Protein AF-A0A0Q8UUK2-F1 (afdb_monomer)

Solvent-accessible surface area (backbone atoms only — not comparable to full-atom values): 6002 Å² total; per-residue (Å²): 121,72,67,65,57,50,56,54,50,52,52,53,50,52,51,59,73,63,57,64,88,77,78,86,72,86,68,94,52,86,60,54,63,58,49,49,54,51,50,51,41,62,74,30,74,62,38,55,53,50,52,47,52,51,53,33,52,49,27,46,44,64,26,68,68,78,69,98,43,75,71,60,38,54,53,28,42,54,51,15,49,50,45,38,53,47,46,54,53,47,49,58,51,58,50,55,62,70,70,64,86,81,124

Secondary structure (DSSP, 8-state):
-HHHHHHHHHHHHHHHHH-----------TTHHHHHHHHHHHHSHHHHHHHHHHHHHHHHHHHHSS-SSHHHHHHHHHHHHHHHHHHHHHHHHHHHHHT-S--

Radius of gyration: 27.53 Å; Cα contacts (8 Å, |Δi|>4): 39; chains: 1; bounding box: 47×38×80 Å

Nearest PDB structures (foldseek):
  4jlr-assembly2_C  TM=5.218E-01  e=4.313E+00  unclassified

Foldseek 3Di:
DVVVVVVVVVVVVVVVVVDDPDPPPPDPDPCPVVVVVVVCCCVDPNVLVVVLVVQLVVLVCQLPVDDPDPVVNVVSVVRSVVSNVVSVVCSVVVVVVVVPPPD

pLDDT: mean 74.03, std 12.68, range [44.41, 92.38]

Sequence (103 aa):
MRLSSVYARLVMLGVALAAGPAHAAGSSMPWEGPLQQVLDSIEGPVAKIVAVIIIIATGLSLAFGDTSGGFRRLIQIVFGLSIAFAASSFFLTFFSFGGGALV

Structure (mmCIF, N/CA/C/O backbone):
data_AF-A0A0Q8UUK2-F1
#
_entry.id   AF-A0A0Q8UUK2-F1
#
loop_
_atom_site.group_PDB
_atom_site.id
_atom_site.type_symbol
_atom_site.label_atom_id
_atom_site.label_alt_id
_atom_site.label_comp_id
_atom_site.label_asym_id
_atom_site.label_entity_id
_atom_site.label_seq_id
_atom_site.pdbx_PDB_ins_code
_atom_site.Cartn_x
_atom_site.Cartn_y
_atom_site.Cartn_z
_atom_site.occupancy
_atom_site.B_iso_or_equiv
_atom_site.auth_seq_id
_atom_site.auth_comp_id
_atom_site.auth_asym_id
_atom_site.auth_atom_id
_atom_site.pdbx_PDB_model_num
ATOM 1 N N . MET A 1 1 ? -30.506 29.782 51.779 1.00 60.34 1 MET A N 1
ATOM 2 C CA . MET A 1 1 ? -30.574 29.577 50.311 1.00 60.34 1 MET A CA 1
ATOM 3 C C . MET A 1 1 ? -29.231 29.228 49.652 1.00 60.34 1 MET A C 1
ATOM 5 O O . MET A 1 1 ? -29.257 28.506 48.672 1.00 60.34 1 MET A O 1
ATOM 9 N N . ARG A 1 2 ? -28.059 29.667 50.154 1.00 59.47 2 ARG A N 1
ATOM 10 C CA . ARG A 1 2 ? -26.756 29.365 49.508 1.00 59.47 2 ARG A CA 1
ATOM 11 C C . ARG A 1 2 ? -26.264 27.917 49.681 1.00 59.47 2 ARG A C 1
ATOM 13 O O . ARG A 1 2 ? -25.656 27.387 48.763 1.00 59.47 2 ARG A O 1
ATOM 20 N N . LEU A 1 3 ? -26.558 27.270 50.815 1.00 61.09 3 LEU A N 1
ATOM 21 C CA . LEU A 1 3 ? -26.111 25.895 51.090 1.00 61.09 3 LEU A CA 1
ATOM 22 C C . LEU A 1 3 ? -26.792 24.847 50.192 1.00 61.09 3 LEU A C 1
ATOM 24 O O . LEU A 1 3 ? -26.110 23.990 49.645 1.00 61.09 3 LEU A O 1
ATOM 28 N N . SER A 1 4 ? -28.103 24.950 49.953 1.00 68.50 4 SER A N 1
ATOM 29 C CA . SER A 1 4 ? -28.845 24.017 49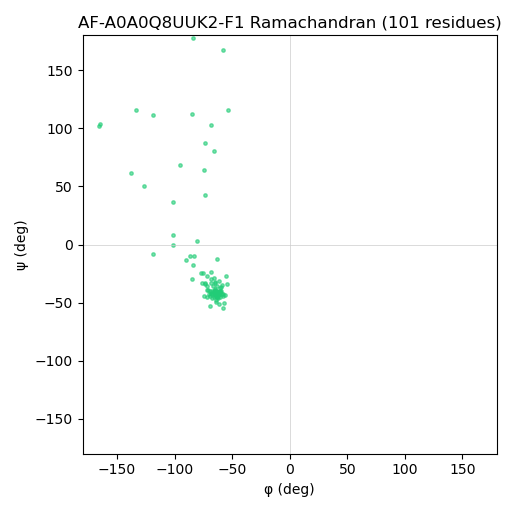.085 1.00 68.50 4 SER A CA 1
ATOM 30 C C . SER A 1 4 ? -28.370 24.053 47.627 1.00 68.50 4 SER A C 1
ATOM 32 O O . SER A 1 4 ? -28.291 23.014 46.977 1.00 68.50 4 SER A O 1
ATOM 34 N N . SER A 1 5 ? -27.984 25.230 47.121 1.00 69.56 5 SER A N 1
ATOM 35 C CA . SER A 1 5 ? -27.433 25.375 45.768 1.00 69.56 5 SER A CA 1
ATOM 36 C C . SER A 1 5 ? -26.051 24.735 45.612 1.00 69.56 5 SER A C 1
ATOM 38 O O . SER A 1 5 ? -25.713 24.299 44.516 1.00 69.56 5 SER A O 1
ATOM 40 N N . VAL A 1 6 ? -25.248 24.669 46.680 1.00 78.06 6 VAL A N 1
ATOM 41 C CA . VAL A 1 6 ? -23.913 24.046 46.640 1.00 78.06 6 VAL A CA 1
ATOM 42 C C . VAL A 1 6 ? -24.032 22.525 46.589 1.00 78.06 6 VAL A C 1
ATOM 44 O O . VAL A 1 6 ? -23.402 21.906 45.737 1.00 78.06 6 VAL A O 1
ATOM 47 N N . TYR A 1 7 ? -24.902 21.927 47.407 1.00 77.69 7 TYR A N 1
ATOM 48 C CA . TYR A 1 7 ? -25.149 20.482 47.360 1.00 77.69 7 TYR A CA 1
ATOM 49 C C . TYR A 1 7 ? -25.698 20.031 46.000 1.00 77.69 7 TYR A C 1
ATOM 51 O O . TYR A 1 7 ? -25.198 19.063 45.434 1.00 77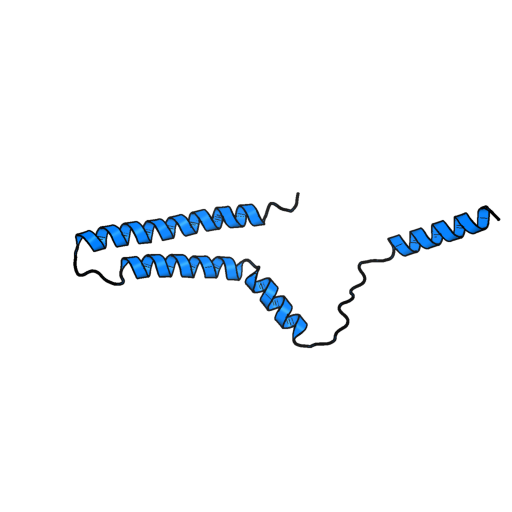.69 7 TYR A O 1
ATOM 59 N N . ALA A 1 8 ? -26.646 20.774 45.418 1.00 77.25 8 ALA A N 1
ATOM 60 C CA . ALA A 1 8 ? -27.173 20.466 44.086 1.00 77.25 8 ALA A CA 1
ATOM 61 C C . ALA A 1 8 ? -26.089 20.511 42.989 1.00 77.25 8 ALA A C 1
ATOM 63 O O . ALA A 1 8 ? -26.078 19.673 42.089 1.00 77.25 8 ALA A O 1
ATOM 64 N N . ARG A 1 9 ? -25.143 21.456 43.081 1.00 79.81 9 ARG A N 1
ATOM 65 C CA . ARG A 1 9 ? -24.015 21.570 42.140 1.00 79.81 9 ARG A CA 1
ATOM 66 C C . ARG A 1 9 ? -23.021 20.420 42.278 1.00 79.81 9 ARG A C 1
ATOM 68 O O . ARG A 1 9 ? -22.547 19.922 41.264 1.00 79.81 9 ARG A O 1
ATOM 75 N N . LEU A 1 10 ? -22.735 19.988 43.506 1.00 83.12 10 LEU A N 1
ATOM 76 C CA . LEU A 1 10 ? -21.847 18.850 43.760 1.00 83.12 10 LEU A CA 1
ATOM 77 C C . LEU A 1 10 ? -22.448 17.537 43.244 1.00 83.12 10 LEU A C 1
ATOM 79 O O . LEU A 1 10 ? -21.738 16.745 42.633 1.00 83.12 10 LEU A O 1
ATOM 83 N N . VAL A 1 11 ? -23.759 17.341 43.414 1.00 81.75 11 VAL A N 1
ATOM 84 C CA . VAL A 1 11 ? -24.466 16.166 42.879 1.00 81.75 11 VAL A CA 1
ATOM 85 C C . VAL A 1 11 ? -24.465 16.168 41.347 1.00 81.75 11 VAL A C 1
ATOM 87 O O . VAL A 1 11 ? -24.133 15.153 40.745 1.00 81.75 11 VAL A O 1
ATOM 90 N N . MET A 1 12 ? -24.750 17.307 40.706 1.00 78.81 12 MET A N 1
ATOM 91 C CA . MET A 1 12 ? -24.689 17.435 39.240 1.00 78.81 12 MET A CA 1
ATOM 92 C C . MET A 1 12 ? -23.284 17.165 38.685 1.00 78.81 12 MET A C 1
ATOM 94 O O . MET A 1 12 ? -23.149 16.487 37.670 1.00 78.81 12 MET A O 1
ATOM 98 N N . LEU A 1 13 ? -22.237 17.651 39.362 1.00 79.06 13 LEU A N 1
ATOM 99 C CA . LEU A 1 13 ? -20.852 17.392 38.966 1.00 79.06 13 LEU A CA 1
ATOM 100 C C . LEU A 1 13 ? -20.491 15.907 39.115 1.00 79.06 13 LEU A C 1
ATOM 102 O O . LEU A 1 13 ? -19.859 15.342 38.228 1.00 79.06 13 LEU A O 1
ATOM 106 N N . GLY A 1 14 ? -20.938 15.259 40.195 1.00 77.00 14 GLY A N 1
ATOM 107 C CA . GLY A 1 14 ? -20.756 13.821 40.398 1.00 77.00 14 GLY A CA 1
ATOM 108 C C . GLY A 1 14 ? -21.449 12.977 39.326 1.00 77.00 14 GLY A C 1
ATOM 109 O O . GLY A 1 14 ? -20.855 12.032 38.817 1.00 77.00 14 GLY A O 1
ATOM 110 N N . VAL A 1 15 ? -22.666 13.352 38.920 1.00 74.12 15 VAL A N 1
ATOM 111 C CA . VAL A 1 15 ? -23.402 12.682 37.833 1.00 74.12 15 VAL A CA 1
ATOM 112 C C . VAL A 1 15 ? -22.721 12.895 36.479 1.00 74.12 15 VAL A C 1
ATOM 114 O O . VAL A 1 15 ? -22.625 11.953 35.700 1.00 74.12 15 VAL A O 1
ATOM 117 N N . ALA A 1 16 ? -22.198 14.092 36.207 1.00 69.56 16 ALA A N 1
ATOM 118 C CA . ALA A 1 16 ? -21.477 14.380 34.966 1.00 69.56 16 ALA A CA 1
ATOM 119 C C . ALA A 1 16 ? -20.148 13.613 34.860 1.00 69.56 16 ALA A C 1
ATOM 121 O O . ALA A 1 16 ? -19.785 13.170 33.777 1.00 69.56 16 ALA A O 1
ATOM 122 N N . LEU A 1 17 ? -19.443 13.422 35.979 1.00 70.25 17 LEU A N 1
ATOM 123 C CA . LEU A 1 17 ? -18.210 12.629 36.028 1.00 70.25 17 LEU A CA 1
ATOM 124 C C . LEU A 1 17 ? -18.476 11.113 36.003 1.00 70.25 17 LEU A C 1
ATOM 126 O O . LEU A 1 17 ? -17.612 10.351 35.581 1.00 70.25 17 LEU A O 1
ATOM 130 N N . ALA A 1 18 ? -19.665 10.678 36.434 1.00 65.56 18 ALA A N 1
ATOM 131 C CA . ALA A 1 18 ? -20.120 9.288 36.353 1.00 65.56 18 ALA A CA 1
ATOM 132 C C . ALA A 1 18 ? -20.791 8.940 35.009 1.00 65.56 18 ALA A C 1
ATOM 134 O O . ALA A 1 18 ? -21.043 7.766 34.734 1.00 65.56 18 ALA A O 1
ATOM 135 N N . ALA A 1 19 ? -21.075 9.936 34.166 1.00 60.19 19 ALA A N 1
ATOM 136 C CA . ALA A 1 19 ? -21.545 9.729 32.807 1.00 60.19 19 ALA A CA 1
ATOM 137 C C . ALA A 1 19 ? -20.376 9.239 31.937 1.00 60.19 19 ALA A C 1
ATOM 139 O O . ALA A 1 19 ? -19.658 10.020 31.317 1.00 60.19 19 ALA A O 1
ATOM 140 N N . GLY A 1 20 ? -20.173 7.920 31.908 1.00 61.84 20 GLY A N 1
ATOM 141 C CA . GLY A 1 20 ? -19.375 7.270 30.870 1.00 61.84 20 GLY A CA 1
ATOM 142 C C . GLY A 1 20 ? -19.941 7.562 29.471 1.00 61.84 20 GLY A C 1
ATOM 143 O O . GLY A 1 20 ? -21.065 8.062 29.357 1.00 61.84 20 GLY A O 1
ATOM 144 N N . PRO A 1 21 ? -19.190 7.265 28.395 1.00 60.78 21 PRO A N 1
ATOM 145 C CA . PRO A 1 21 ? -19.640 7.531 27.034 1.00 60.78 21 PRO A CA 1
ATOM 146 C C . PRO A 1 21 ? -21.014 6.892 26.813 1.00 60.78 21 PRO A C 1
ATOM 148 O O . PRO A 1 21 ? -21.179 5.675 26.886 1.00 60.78 21 PRO A O 1
ATOM 151 N N . ALA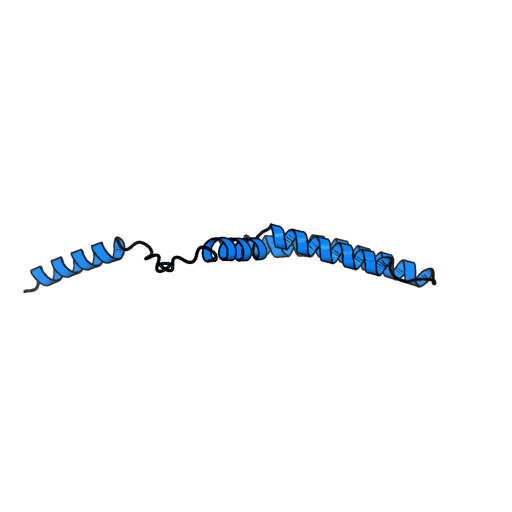 A 1 22 ? -22.024 7.728 26.581 1.00 48.72 22 ALA A N 1
ATOM 152 C CA . ALA A 1 22 ? -23.343 7.265 26.201 1.00 48.72 22 ALA A CA 1
ATOM 153 C C . ALA A 1 22 ? -23.223 6.667 24.797 1.00 48.72 22 ALA A C 1
ATOM 155 O O . ALA A 1 22 ? -23.125 7.393 23.809 1.00 48.72 22 ALA A O 1
ATOM 156 N N . HIS A 1 23 ? -23.199 5.337 24.715 1.00 52.19 23 HIS A N 1
ATOM 157 C CA . HIS A 1 23 ? -23.304 4.605 23.460 1.00 52.19 23 HIS A CA 1
ATOM 158 C C . HIS A 1 23 ? -24.701 4.834 22.871 1.00 52.19 23 HIS A C 1
ATOM 160 O O . HIS A 1 23 ? -25.600 4.007 23.000 1.00 52.19 23 HIS A O 1
ATOM 166 N N . ALA A 1 24 ? -24.896 5.972 22.209 1.00 48.28 24 ALA A N 1
ATOM 167 C CA . ALA A 1 24 ? -26.000 6.184 21.286 1.00 48.28 24 ALA A CA 1
ATOM 168 C C . ALA A 1 24 ? -25.709 5.419 19.982 1.00 48.28 24 ALA A C 1
ATOM 170 O O . ALA A 1 24 ? -25.523 6.002 18.923 1.00 48.28 24 ALA A O 1
ATOM 171 N N . ALA A 1 25 ? -25.637 4.093 20.086 1.00 52.50 25 ALA A N 1
ATOM 172 C CA . ALA A 1 25 ? -25.630 3.155 18.967 1.00 52.50 25 ALA A CA 1
ATOM 173 C C . ALA A 1 25 ? -26.738 2.121 19.215 1.00 52.50 25 ALA A C 1
ATOM 175 O O . ALA A 1 25 ? -26.530 0.914 19.244 1.00 52.50 25 ALA A O 1
ATOM 176 N N . GLY A 1 26 ? -27.933 2.631 19.510 1.00 50.16 26 GLY A N 1
ATOM 177 C CA . GLY A 1 26 ? -29.154 1.851 19.650 1.00 50.16 26 GLY A CA 1
ATOM 178 C C . GLY A 1 26 ? -29.930 1.847 18.340 1.00 50.16 26 GLY A C 1
ATOM 179 O O . GLY A 1 26 ? -30.996 2.445 18.265 1.00 50.16 26 GLY A O 1
ATOM 180 N N . SER A 1 27 ? -29.399 1.195 17.309 1.00 51.91 27 SER A N 1
ATOM 181 C CA . SER A 1 27 ? -30.204 0.686 16.199 1.00 51.91 27 SER A CA 1
ATOM 182 C C . SER A 1 27 ? -29.747 -0.738 15.931 1.00 51.91 27 SER A C 1
ATOM 184 O O . SER A 1 27 ? -28.594 -1.019 15.638 1.00 51.91 27 SER A O 1
ATOM 186 N N . SER A 1 28 ? -30.666 -1.659 16.149 1.00 58.56 28 SER A N 1
ATOM 187 C CA . SER A 1 28 ? -30.520 -3.108 16.162 1.00 58.56 28 SER A CA 1
ATOM 188 C C . SER A 1 28 ? -30.341 -3.710 14.766 1.00 58.56 28 SER A C 1
ATOM 190 O O . SER A 1 28 ? -30.993 -4.706 14.447 1.00 58.56 28 SER A O 1
ATOM 192 N N . MET A 1 29 ? -29.537 -3.102 13.896 1.00 62.72 29 MET A N 1
ATOM 193 C CA . MET A 1 29 ? -29.352 -3.616 12.546 1.00 62.72 29 MET A CA 1
ATOM 194 C C . MET A 1 29 ? -28.262 -4.700 12.541 1.00 62.72 29 MET A C 1
ATOM 196 O O . MET A 1 29 ? -27.089 -4.403 12.766 1.00 62.72 29 MET A O 1
ATOM 200 N N . PRO A 1 30 ? -28.606 -5.977 12.277 1.00 64.62 30 PRO A N 1
ATOM 201 C CA . PRO A 1 30 ? -27.655 -7.092 12.353 1.00 64.62 30 PRO A CA 1
ATOM 202 C C . PRO A 1 30 ? -26.498 -7.000 11.344 1.00 64.62 30 PRO A C 1
ATOM 204 O O . PRO A 1 30 ? -25.521 -7.732 11.465 1.00 64.62 30 PRO A O 1
ATOM 207 N N . TRP A 1 31 ? -26.592 -6.102 10.361 1.00 71.00 31 TRP A N 1
ATOM 208 C CA . TRP A 1 31 ? -25.550 -5.803 9.376 1.00 71.00 31 TRP A CA 1
ATOM 209 C C . TRP A 1 31 ? -24.581 -4.694 9.798 1.00 71.00 31 TRP A C 1
ATOM 211 O O . TRP A 1 31 ? -23.522 -4.568 9.194 1.00 71.00 31 TRP A O 1
ATOM 221 N N . GLU A 1 32 ? -24.894 -3.920 10.834 1.00 69.56 32 GLU A N 1
ATOM 222 C CA . GLU A 1 32 ? -24.092 -2.768 11.259 1.00 69.56 32 GLU A CA 1
ATOM 223 C C . GLU A 1 32 ? -22.771 -3.211 11.911 1.00 69.56 32 GLU A C 1
ATOM 225 O O . GLU A 1 32 ? -21.713 -2.677 11.596 1.00 69.56 32 GLU A O 1
ATOM 230 N N . GLY A 1 33 ? -22.797 -4.289 12.705 1.00 75.75 33 GLY A N 1
ATOM 231 C CA . GLY A 1 33 ? -21.582 -4.928 13.231 1.00 75.75 33 GLY A CA 1
ATOM 232 C C . GLY A 1 33 ? -20.650 -5.468 12.132 1.00 75.75 33 GLY A C 1
ATOM 233 O O . GLY A 1 33 ? -19.464 -5.135 12.128 1.00 75.75 33 GLY A O 1
ATOM 234 N N . PRO A 1 34 ? -21.158 -6.265 11.173 1.00 73.50 34 PRO A N 1
ATOM 235 C CA . PRO A 1 34 ? -20.390 -6.705 10.010 1.00 73.50 34 PRO A CA 1
ATOM 236 C C . PRO A 1 34 ? -19.844 -5.556 9.153 1.00 73.50 34 PRO A C 1
ATOM 238 O O . PRO A 1 34 ? -18.690 -5.605 8.737 1.00 73.50 34 PRO A O 1
ATOM 241 N N . LEU A 1 35 ? -20.635 -4.508 8.904 1.00 73.62 35 LEU A N 1
ATOM 242 C CA . LEU A 1 35 ? -20.187 -3.340 8.138 1.00 73.62 35 LEU A CA 1
ATOM 243 C C . LEU A 1 35 ? -19.072 -2.574 8.858 1.00 73.62 35 LEU A C 1
ATOM 245 O O . LEU A 1 35 ? -18.115 -2.160 8.205 1.00 73.62 35 LEU A O 1
ATOM 249 N N . GLN A 1 36 ? -19.141 -2.452 10.186 1.00 70.50 36 GLN A N 1
ATOM 250 C CA . GLN A 1 36 ? -18.081 -1.825 10.973 1.00 70.50 36 GLN A CA 1
ATOM 251 C C . GLN A 1 36 ? -16.773 -2.626 10.904 1.00 70.50 36 GLN A C 1
ATOM 253 O O . GLN A 1 36 ? -15.710 -2.049 10.712 1.00 70.50 36 GLN A O 1
ATOM 258 N N . GLN A 1 37 ? -16.843 -3.960 10.951 1.00 70.50 37 GLN A N 1
ATOM 259 C CA . GLN A 1 37 ? -15.663 -4.820 10.781 1.00 70.50 37 GLN A CA 1
ATOM 260 C C . GLN A 1 37 ? -15.054 -4.724 9.377 1.00 70.50 37 GLN A C 1
ATOM 262 O O . GLN A 1 37 ? -13.838 -4.848 9.216 1.00 70.50 37 GLN A O 1
ATOM 267 N N . VAL A 1 38 ? -15.882 -4.510 8.350 1.00 73.81 38 VAL A N 1
ATOM 268 C CA . VAL A 1 38 ? -15.404 -4.271 6.983 1.00 73.81 38 VAL A CA 1
ATOM 269 C C . VAL A 1 38 ? -14.709 -2.914 6.888 1.00 73.81 38 VAL A C 1
ATOM 271 O O . VAL A 1 38 ? -13.621 -2.854 6.318 1.00 73.81 38 VAL A O 1
ATOM 274 N N . LEU A 1 39 ? -15.276 -1.857 7.483 1.00 70.19 39 LEU A N 1
ATOM 275 C CA . LEU A 1 39 ? -14.615 -0.551 7.588 1.00 70.19 39 LEU A CA 1
ATOM 276 C C . LEU A 1 39 ? -13.262 -0.672 8.308 1.00 70.19 39 LEU A C 1
ATOM 278 O O . LEU A 1 39 ? -12.242 -0.296 7.733 1.00 70.19 39 LEU A O 1
ATOM 282 N N . ASP A 1 40 ? -13.218 -1.324 9.472 1.00 71.38 40 ASP A N 1
ATOM 283 C CA . ASP A 1 40 ? -11.981 -1.553 10.236 1.00 71.38 40 ASP A CA 1
ATOM 284 C C . ASP A 1 40 ? -10.954 -2.400 9.465 1.00 71.38 40 ASP A C 1
ATOM 286 O O . ASP A 1 40 ? -9.746 -2.221 9.612 1.00 71.38 40 ASP A O 1
ATOM 290 N N . SER A 1 41 ? -11.402 -3.328 8.615 1.00 71.88 41 SER A N 1
ATOM 291 C CA . SER A 1 41 ? -10.512 -4.162 7.792 1.00 71.88 41 SER A CA 1
ATOM 292 C C . SER A 1 41 ? -9.942 -3.406 6.593 1.00 71.88 41 SER A C 1
ATOM 294 O O . SER A 1 41 ? -8.800 -3.660 6.193 1.00 71.88 41 SER A O 1
ATOM 296 N N . ILE A 1 42 ? -10.721 -2.477 6.032 1.00 67.19 42 ILE A N 1
ATOM 297 C CA . ILE A 1 42 ? -10.295 -1.577 4.955 1.00 67.19 42 ILE A CA 1
ATOM 298 C C . ILE A 1 42 ? -9.348 -0.495 5.496 1.00 67.19 42 ILE A C 1
ATOM 300 O O . ILE A 1 42 ? -8.391 -0.122 4.819 1.00 67.19 42 ILE A O 1
ATOM 304 N N . GLU A 1 43 ? -9.550 -0.037 6.730 1.00 67.31 43 GLU A N 1
ATOM 305 C CA . GLU A 1 43 ? -8.655 0.910 7.412 1.00 67.31 43 GLU A CA 1
ATOM 306 C C . GLU A 1 43 ? -7.454 0.218 8.098 1.00 67.31 43 GLU A C 1
ATOM 308 O O . GLU A 1 43 ? -6.422 0.837 8.393 1.00 67.31 43 GLU A O 1
ATOM 313 N N . GLY A 1 44 ? -7.555 -1.093 8.317 1.00 73.38 44 GLY A N 1
ATOM 314 C CA . GLY A 1 44 ? -6.610 -1.903 9.075 1.00 73.38 44 GLY A CA 1
ATOM 315 C C . GLY A 1 44 ? -5.381 -2.410 8.299 1.00 73.38 44 GLY A C 1
ATOM 316 O O . GLY A 1 44 ? -5.231 -2.193 7.094 1.00 73.38 44 GLY A O 1
ATOM 317 N N . PRO A 1 45 ? -4.461 -3.126 8.985 1.00 77.25 45 PRO A N 1
ATOM 318 C CA . PRO A 1 45 ? -3.203 -3.653 8.426 1.00 77.25 45 PRO A CA 1
ATOM 319 C C . PRO A 1 45 ? -3.370 -4.545 7.190 1.00 77.25 45 PRO A C 1
ATOM 321 O O . PRO A 1 45 ? -2.470 -4.627 6.356 1.00 77.25 45 PRO A O 1
ATOM 324 N N . VAL A 1 46 ? -4.519 -5.210 7.059 1.00 81.62 46 VAL A N 1
ATOM 325 C CA . VAL A 1 46 ? -4.786 -6.161 5.974 1.00 81.62 46 VAL A CA 1
ATOM 326 C C . VAL A 1 46 ? -4.914 -5.440 4.633 1.00 81.62 46 VAL A C 1
ATOM 328 O O . VAL A 1 46 ? -4.177 -5.766 3.703 1.00 81.62 46 VAL A O 1
ATOM 331 N N . ALA A 1 47 ? -5.769 -4.417 4.532 1.00 83.81 47 ALA A N 1
ATOM 332 C CA . ALA A 1 47 ? -5.919 -3.637 3.301 1.00 83.81 47 ALA A CA 1
ATOM 333 C C . ALA A 1 47 ? -4.605 -2.974 2.864 1.00 83.81 47 ALA A C 1
ATOM 335 O O . ALA A 1 47 ? -4.291 -2.907 1.676 1.00 83.81 47 ALA A O 1
ATOM 336 N N . LYS A 1 48 ? -3.794 -2.563 3.839 1.00 78.12 48 LYS A N 1
ATOM 337 C CA . LYS A 1 48 ? -2.472 -1.959 3.644 1.00 78.12 48 LYS A CA 1
ATOM 338 C C . LYS A 1 48 ? -1.488 -2.923 2.970 1.00 78.12 48 LYS A C 1
ATOM 340 O O . LYS A 1 48 ? -0.811 -2.543 2.016 1.00 78.12 48 LYS A O 1
ATOM 345 N N . ILE A 1 49 ? -1.442 -4.179 3.420 1.00 83.12 49 ILE A N 1
ATOM 346 C CA . ILE A 1 49 ? -0.618 -5.233 2.803 1.00 83.12 49 ILE A CA 1
ATOM 347 C C . ILE A 1 49 ? -1.144 -5.579 1.402 1.00 83.12 49 ILE A C 1
ATOM 349 O O . ILE A 1 49 ? -0.358 -5.690 0.460 1.00 83.12 49 ILE A O 1
ATOM 353 N N . VAL A 1 50 ? -2.467 -5.690 1.236 1.00 86.62 50 VAL A N 1
ATOM 354 C CA . VAL A 1 50 ? -3.095 -5.984 -0.065 1.00 86.62 50 VAL A CA 1
ATOM 355 C C . VAL A 1 50 ? -2.786 -4.892 -1.095 1.00 86.62 50 VAL A C 1
ATOM 357 O O . VAL A 1 50 ? -2.427 -5.209 -2.229 1.00 86.62 50 VAL A O 1
ATOM 360 N N . ALA A 1 51 ? -2.840 -3.616 -0.702 1.00 85.31 51 ALA A N 1
ATOM 361 C CA . ALA A 1 51 ? -2.503 -2.495 -1.576 1.00 85.31 51 ALA A CA 1
ATOM 362 C C . ALA A 1 51 ? -1.059 -2.583 -2.105 1.00 85.31 51 ALA A C 1
ATOM 364 O O . ALA A 1 51 ? -0.825 -2.389 -3.298 1.00 85.31 51 ALA A O 1
ATOM 365 N N . VAL A 1 52 ? -0.092 -2.943 -1.255 1.00 87.31 52 VAL A N 1
ATOM 366 C CA . VAL A 1 52 ? 1.308 -3.124 -1.679 1.00 87.31 52 VAL A CA 1
ATOM 367 C C . VAL A 1 52 ? 1.465 -4.276 -2.653 1.00 87.31 52 VAL A C 1
ATOM 369 O O . VAL A 1 52 ? 2.149 -4.125 -3.666 1.00 87.31 52 VAL A O 1
ATOM 372 N N . ILE A 1 53 ? 0.812 -5.405 -2.383 1.00 88.75 53 ILE A N 1
ATOM 373 C CA . ILE A 1 53 ? 0.855 -6.567 -3.274 1.00 88.75 53 ILE A CA 1
ATOM 374 C C . ILE A 1 53 ? 0.347 -6.180 -4.669 1.00 88.75 53 ILE A C 1
ATOM 376 O O . ILE A 1 53 ? 0.999 -6.510 -5.659 1.00 88.75 53 ILE A O 1
ATOM 380 N N . ILE A 1 54 ? -0.754 -5.424 -4.761 1.00 91.12 54 ILE A N 1
ATOM 381 C CA . ILE A 1 54 ? -1.314 -4.961 -6.041 1.00 91.12 54 ILE A CA 1
ATOM 382 C C . ILE A 1 54 ? -0.349 -4.012 -6.766 1.00 91.12 54 ILE A C 1
ATOM 384 O O . ILE A 1 54 ? -0.140 -4.167 -7.971 1.00 91.12 54 ILE A O 1
ATOM 388 N N . ILE A 1 55 ? 0.269 -3.057 -6.062 1.00 90.94 55 ILE A N 1
ATOM 389 C CA . ILE A 1 55 ? 1.220 -2.104 -6.663 1.00 90.94 55 ILE A CA 1
ATOM 390 C C . ILE A 1 55 ? 2.455 -2.834 -7.212 1.00 90.94 55 ILE A C 1
ATOM 392 O O . ILE A 1 55 ? 2.863 -2.579 -8.347 1.00 90.94 55 ILE A O 1
ATOM 396 N N . ILE A 1 56 ? 3.018 -3.781 -6.452 1.00 91.56 56 ILE A N 1
ATOM 397 C CA . ILE A 1 56 ? 4.162 -4.596 -6.889 1.00 91.56 56 ILE A CA 1
ATOM 398 C C . ILE A 1 56 ? 3.770 -5.467 -8.087 1.00 91.56 56 ILE A C 1
ATOM 400 O O . ILE A 1 56 ? 4.467 -5.468 -9.102 1.00 91.56 56 ILE A O 1
ATOM 404 N N . ALA A 1 57 ? 2.643 -6.180 -7.996 1.00 91.00 57 ALA A N 1
ATOM 405 C CA . ALA A 1 57 ? 2.162 -7.051 -9.064 1.00 91.00 57 ALA A CA 1
ATOM 406 C C . ALA A 1 57 ? 1.901 -6.268 -10.357 1.00 91.00 57 ALA A C 1
ATOM 408 O O . ALA A 1 57 ? 2.277 -6.724 -11.435 1.00 91.00 57 ALA A O 1
ATOM 409 N N . THR A 1 58 ? 1.333 -5.065 -10.256 1.00 90.44 58 THR A N 1
ATOM 410 C CA . THR A 1 58 ? 1.104 -4.179 -11.405 1.00 90.44 58 THR A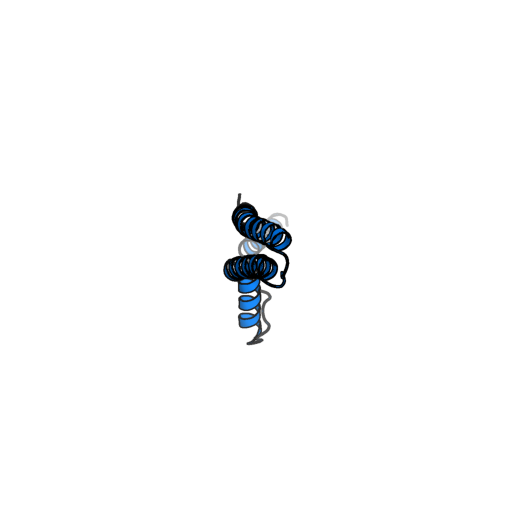 CA 1
ATOM 411 C C . THR A 1 58 ? 2.424 -3.676 -11.990 1.00 90.44 58 THR A C 1
ATOM 413 O O . THR A 1 58 ? 2.620 -3.765 -13.199 1.00 90.44 58 THR A O 1
ATOM 416 N N . GLY A 1 59 ? 3.365 -3.214 -11.159 1.00 89.00 59 GLY A N 1
ATOM 417 C CA . GLY A 1 59 ? 4.681 -2.749 -11.613 1.00 89.00 59 GLY A CA 1
ATOM 418 C C . GLY A 1 59 ? 5.491 -3.838 -12.327 1.00 89.00 59 GLY A C 1
ATOM 419 O O . GLY A 1 59 ? 6.086 -3.579 -13.372 1.00 89.00 59 GLY A O 1
ATOM 420 N N . LEU A 1 60 ? 5.455 -5.074 -11.819 1.00 89.19 60 LEU A N 1
ATOM 421 C CA . LEU A 1 60 ? 6.081 -6.228 -12.470 1.00 89.19 60 LEU A CA 1
ATOM 422 C C . LEU A 1 60 ? 5.329 -6.653 -13.735 1.00 89.19 60 LEU A C 1
ATOM 424 O O . LEU A 1 60 ? 5.957 -6.964 -14.741 1.00 89.19 60 LEU A O 1
ATOM 428 N N . SER A 1 61 ? 3.996 -6.620 -13.732 1.00 87.62 61 SER A N 1
ATOM 429 C CA . SER A 1 61 ? 3.205 -6.948 -14.926 1.00 87.62 61 SER A CA 1
ATOM 430 C C . SER A 1 61 ? 3.480 -5.964 -16.066 1.00 87.62 61 SER A C 1
ATOM 432 O O . SER A 1 61 ? 3.679 -6.386 -17.200 1.00 87.62 61 SER A O 1
ATOM 434 N N . LEU A 1 62 ? 3.597 -4.664 -15.773 1.00 86.56 62 LEU A N 1
ATOM 435 C CA . LEU A 1 62 ? 4.012 -3.647 -16.749 1.00 86.56 62 LEU A CA 1
ATOM 436 C C . LEU A 1 62 ? 5.458 -3.839 -17.226 1.00 86.56 62 LEU A C 1
ATOM 438 O O . LEU A 1 62 ? 5.780 -3.486 -18.360 1.00 86.56 62 LEU A O 1
ATOM 442 N N . ALA A 1 63 ? 6.320 -4.421 -16.387 1.00 83.00 63 ALA A N 1
ATOM 443 C CA . ALA A 1 63 ? 7.687 -4.752 -16.768 1.00 83.00 63 ALA A CA 1
ATOM 444 C C . ALA A 1 63 ? 7.776 -5.888 -17.808 1.00 83.00 63 ALA A C 1
ATOM 446 O O . ALA A 1 63 ? 8.770 -5.974 -18.531 1.00 83.00 63 ALA A O 1
ATOM 447 N N . PHE A 1 64 ? 6.752 -6.749 -17.884 1.00 75.50 64 PHE A N 1
ATOM 448 C CA . PHE A 1 64 ? 6.723 -7.944 -18.740 1.00 75.50 64 PHE A CA 1
ATOM 449 C C . PHE A 1 64 ? 5.610 -7.954 -19.805 1.00 75.50 64 PHE A C 1
ATOM 451 O O . PHE A 1 64 ? 5.604 -8.847 -20.649 1.00 75.50 64 PHE A O 1
ATOM 458 N N . GLY A 1 65 ? 4.672 -7.004 -19.771 1.00 76.00 65 GLY A N 1
ATOM 459 C CA . GLY A 1 65 ? 3.396 -7.091 -20.489 1.00 76.00 65 GLY A CA 1
ATOM 460 C C . GLY A 1 65 ? 3.438 -6.867 -22.001 1.00 76.00 65 GLY A C 1
ATOM 461 O O . GLY A 1 65 ? 2.551 -7.362 -22.686 1.00 76.00 65 GLY A O 1
ATOM 462 N N . ASP A 1 66 ? 4.433 -6.157 -22.545 1.00 72.31 66 ASP A N 1
ATOM 463 C CA . ASP A 1 66 ? 4.508 -5.924 -23.994 1.00 72.31 66 ASP A CA 1
ATOM 464 C C . ASP A 1 66 ? 5.901 -5.426 -24.410 1.00 72.31 66 ASP A C 1
ATOM 466 O O . ASP A 1 66 ? 6.241 -4.264 -24.160 1.00 72.31 66 ASP A O 1
ATOM 470 N N . THR A 1 67 ? 6.745 -6.281 -25.010 1.00 58.38 67 THR A N 1
ATOM 471 C CA . THR A 1 67 ? 7.994 -5.806 -25.636 1.00 58.38 67 THR A CA 1
ATOM 472 C C . THR A 1 67 ? 8.679 -6.807 -26.572 1.00 58.38 67 THR A C 1
ATOM 474 O O . THR A 1 67 ? 9.465 -7.662 -26.169 1.00 58.38 67 THR A O 1
ATOM 477 N N . SER A 1 68 ? 8.506 -6.585 -27.875 1.00 63.81 68 SER A N 1
ATOM 478 C CA . SER A 1 68 ? 9.313 -7.168 -28.959 1.00 63.81 68 SER A CA 1
ATOM 479 C C . SER A 1 68 ? 10.655 -6.441 -29.201 1.00 63.81 68 SER A C 1
ATOM 481 O O . SER A 1 68 ? 11.406 -6.810 -30.099 1.00 63.81 68 SER A O 1
ATOM 483 N N . GLY A 1 69 ? 10.994 -5.416 -28.402 1.00 78.00 69 GLY A N 1
ATOM 484 C CA . GLY A 1 69 ? 12.232 -4.631 -28.524 1.00 78.00 69 GLY A CA 1
ATOM 485 C C . GLY A 1 69 ? 13.122 -4.725 -27.279 1.00 78.00 69 GLY A C 1
ATOM 486 O O . GLY A 1 69 ? 12.784 -4.169 -26.235 1.00 78.00 69 GLY A O 1
ATOM 487 N N . GLY A 1 70 ? 14.287 -5.376 -27.385 1.00 79.06 70 GLY A N 1
ATOM 488 C CA . GLY A 1 70 ? 15.173 -5.696 -26.250 1.00 79.06 70 GLY A CA 1
ATOM 489 C C . GLY A 1 70 ? 15.609 -4.512 -25.369 1.00 79.06 70 GLY A C 1
ATOM 490 O O . GLY A 1 70 ? 15.693 -4.659 -24.154 1.00 79.06 70 GLY A O 1
ATOM 491 N N . PHE A 1 71 ? 15.810 -3.316 -25.934 1.00 71.69 71 PHE A N 1
ATOM 492 C CA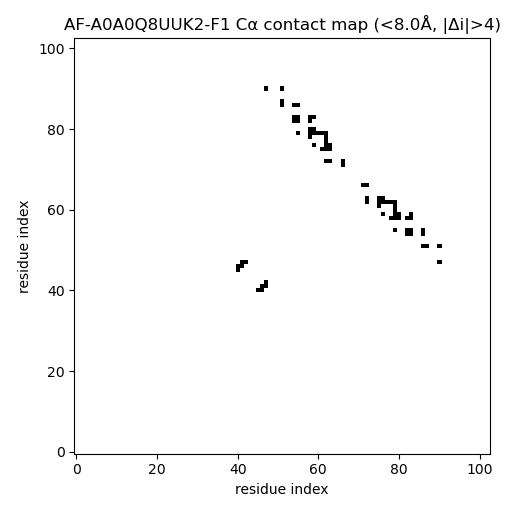 . PHE A 1 71 ? 16.1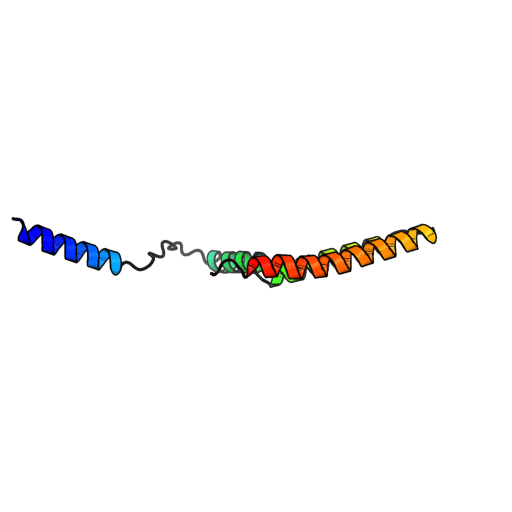48 -2.116 -25.149 1.00 71.69 71 PHE A CA 1
ATOM 493 C C . PHE A 1 71 ? 14.959 -1.583 -24.330 1.00 71.69 71 PHE A C 1
ATOM 495 O O . PHE A 1 71 ? 15.125 -1.149 -23.192 1.00 71.69 71 PHE A O 1
ATOM 502 N N . ARG A 1 72 ? 13.735 -1.683 -24.864 1.00 76.94 72 ARG A N 1
ATOM 503 C CA . ARG A 1 72 ? 12.515 -1.296 -24.137 1.00 76.94 72 ARG A CA 1
ATOM 504 C C . ARG A 1 72 ? 12.235 -2.250 -22.972 1.00 76.94 72 ARG A C 1
ATOM 506 O O . ARG A 1 72 ? 11.806 -1.788 -21.920 1.00 76.94 72 ARG A O 1
ATOM 513 N N . ARG A 1 73 ? 12.575 -3.538 -23.122 1.00 82.50 73 ARG A N 1
ATOM 514 C CA . ARG A 1 73 ? 12.489 -4.538 -22.046 1.00 82.50 73 ARG A CA 1
ATOM 515 C C . ARG A 1 73 ? 13.401 -4.188 -20.867 1.00 82.50 73 ARG A C 1
ATOM 517 O O . ARG A 1 73 ? 12.982 -4.310 -19.724 1.00 82.50 73 ARG A O 1
ATOM 524 N N . LEU A 1 74 ? 14.625 -3.719 -21.124 1.00 84.25 74 LEU A N 1
ATOM 525 C CA . LEU A 1 74 ? 15.538 -3.302 -20.051 1.00 84.25 74 LEU A CA 1
ATOM 526 C C . LEU A 1 74 ? 14.976 -2.117 -19.256 1.00 84.25 74 LEU A C 1
ATOM 528 O O . LEU A 1 74 ? 14.989 -2.149 -18.029 1.00 84.25 74 LEU A O 1
ATOM 532 N N . ILE A 1 75 ? 14.424 -1.113 -19.943 1.00 86.44 75 ILE A N 1
ATOM 533 C CA . ILE A 1 75 ? 13.813 0.056 -19.293 1.00 86.44 75 ILE A CA 1
ATOM 534 C C . ILE A 1 75 ? 12.602 -0.359 -18.446 1.00 86.44 75 ILE A C 1
ATOM 536 O O . ILE A 1 75 ? 12.489 0.059 -17.298 1.00 86.44 75 ILE A O 1
ATOM 540 N N . GLN A 1 76 ? 11.725 -1.207 -18.983 1.00 87.06 76 GLN A N 1
ATOM 541 C CA . GLN A 1 76 ? 10.537 -1.714 -18.291 1.00 87.06 76 GLN A CA 1
ATOM 542 C C . GLN A 1 76 ? 10.881 -2.554 -17.054 1.00 87.06 76 GLN A C 1
ATOM 544 O O . GLN A 1 76 ? 10.260 -2.374 -16.009 1.00 87.06 76 GLN A O 1
ATOM 549 N N . ILE A 1 77 ? 11.904 -3.411 -17.135 1.00 88.44 77 ILE A N 1
ATOM 550 C CA . ILE A 1 77 ? 12.383 -4.194 -15.987 1.00 88.44 77 ILE A CA 1
ATOM 551 C C . ILE A 1 77 ? 12.931 -3.278 -14.895 1.00 88.44 77 ILE A C 1
ATOM 553 O O . ILE A 1 77 ? 12.544 -3.430 -13.740 1.00 88.44 77 ILE A O 1
ATOM 557 N N . VAL A 1 78 ? 13.787 -2.312 -15.243 1.00 90.06 78 VAL A N 1
ATOM 558 C CA . VAL A 1 78 ? 14.331 -1.353 -14.266 1.00 90.06 78 VAL A CA 1
ATOM 559 C C . VAL A 1 78 ? 13.200 -0.546 -13.629 1.00 90.06 78 VAL A C 1
ATOM 561 O O . VAL A 1 78 ? 13.149 -0.436 -12.408 1.00 90.06 78 VAL A O 1
ATOM 564 N N . PHE A 1 79 ? 12.255 -0.058 -14.435 1.00 88.06 79 PHE A N 1
ATOM 565 C CA . PHE A 1 79 ? 11.109 0.715 -13.963 1.00 88.06 79 PHE A CA 1
ATOM 566 C C . PHE A 1 79 ? 10.194 -0.090 -13.025 1.00 88.06 79 PHE A C 1
ATOM 568 O O . PHE A 1 79 ? 9.850 0.389 -11.943 1.00 88.06 79 PHE A O 1
ATOM 575 N N . GLY A 1 80 ? 9.849 -1.331 -13.381 1.00 90.19 80 GLY A N 1
ATOM 576 C CA . GLY A 1 80 ? 9.036 -2.209 -12.536 1.00 90.19 80 GLY A CA 1
ATOM 577 C C . GLY A 1 80 ? 9.730 -2.591 -11.228 1.00 90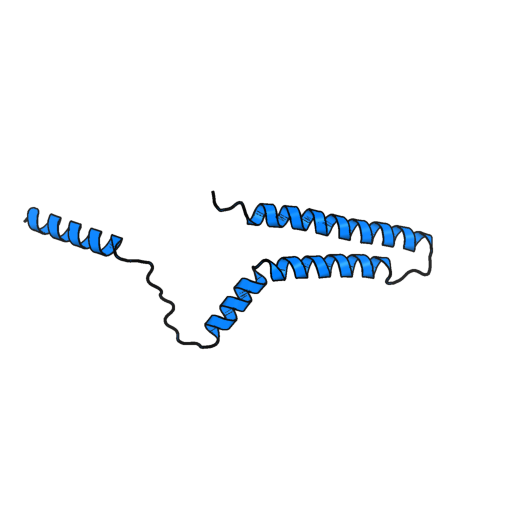.19 80 GLY A C 1
ATOM 578 O O . GLY A 1 80 ? 9.094 -2.582 -10.172 1.00 90.19 80 GLY A O 1
ATOM 579 N N . LEU A 1 81 ? 11.045 -2.844 -11.266 1.00 91.25 81 LEU A N 1
ATOM 580 C CA .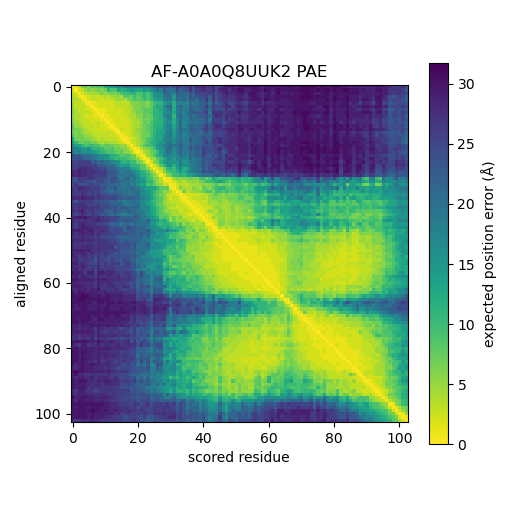 LEU A 1 81 ? 11.835 -3.076 -10.053 1.00 91.25 81 LEU A CA 1
ATOM 581 C C . LEU A 1 81 ? 11.857 -1.832 -9.155 1.00 91.25 81 LEU A C 1
ATOM 583 O O . LEU A 1 81 ? 11.668 -1.950 -7.946 1.00 91.25 81 LEU A O 1
ATOM 587 N N . SER A 1 82 ? 12.054 -0.639 -9.727 1.00 92.38 82 SER A N 1
ATOM 588 C CA . SER A 1 82 ? 12.044 0.618 -8.971 1.00 92.38 82 SER A CA 1
ATOM 589 C C . SER A 1 82 ? 10.711 0.850 -8.267 1.00 92.38 82 SER A C 1
ATOM 591 O O . SER A 1 82 ? 10.719 1.253 -7.109 1.00 92.38 82 SER A O 1
ATOM 593 N N . ILE A 1 83 ? 9.579 0.543 -8.911 1.00 90.88 83 ILE A N 1
ATOM 594 C CA . ILE A 1 83 ? 8.256 0.618 -8.271 1.00 90.88 83 ILE A CA 1
ATOM 595 C C . ILE A 1 83 ? 8.143 -0.394 -7.128 1.00 90.88 83 ILE A C 1
ATOM 597 O O . ILE A 1 83 ? 7.639 -0.042 -6.066 1.00 90.88 83 ILE A O 1
ATOM 601 N N . ALA A 1 84 ? 8.637 -1.622 -7.298 1.00 89.94 84 ALA A N 1
ATOM 602 C CA . ALA A 1 84 ? 8.584 -2.632 -6.241 1.00 89.94 84 ALA A CA 1
ATOM 603 C C . ALA A 1 84 ? 9.386 -2.218 -4.990 1.00 89.94 84 ALA A C 1
ATOM 605 O O . ALA A 1 84 ? 8.902 -2.331 -3.857 1.00 89.94 84 ALA A O 1
ATOM 606 N N . PHE A 1 85 ? 10.588 -1.671 -5.190 1.00 86.75 85 PHE A N 1
ATOM 607 C CA . PHE A 1 85 ? 11.397 -1.116 -4.103 1.00 86.75 85 PHE A CA 1
ATOM 608 C C . PHE A 1 85 ? 10.770 0.149 -3.506 1.00 86.75 85 PHE A C 1
ATOM 610 O O . PHE A 1 85 ? 10.718 0.286 -2.284 1.00 86.75 85 PHE A O 1
ATOM 617 N N . ALA A 1 86 ? 10.236 1.045 -4.339 1.00 88.75 86 ALA A N 1
ATOM 618 C CA . ALA A 1 86 ? 9.562 2.256 -3.884 1.00 88.75 86 ALA A CA 1
ATOM 619 C C . ALA A 1 86 ? 8.309 1.936 -3.060 1.00 88.75 86 ALA A C 1
ATOM 621 O O . ALA A 1 86 ? 8.104 2.561 -2.028 1.00 88.75 86 ALA A O 1
ATOM 622 N N . ALA A 1 87 ? 7.515 0.938 -3.455 1.00 88.31 87 ALA A N 1
ATOM 623 C CA . ALA A 1 87 ? 6.342 0.484 -2.711 1.00 88.31 87 ALA A CA 1
ATOM 624 C C . ALA A 1 87 ? 6.723 -0.086 -1.340 1.00 88.31 87 ALA A C 1
ATOM 626 O O . ALA A 1 87 ? 6.056 0.207 -0.353 1.00 88.31 87 ALA A O 1
ATOM 627 N N . SER A 1 88 ? 7.822 -0.840 -1.260 1.00 87.06 88 SER A N 1
ATOM 628 C CA . SER A 1 88 ? 8.327 -1.382 0.008 1.00 87.06 88 SER A CA 1
ATOM 629 C C . SER A 1 88 ? 8.787 -0.266 0.957 1.00 87.06 88 SER A C 1
ATOM 631 O O . SER A 1 88 ? 8.430 -0.266 2.134 1.00 87.06 88 SER A O 1
ATOM 633 N N . SER A 1 89 ? 9.513 0.733 0.443 1.00 82.38 89 SER A N 1
ATOM 634 C CA . SER A 1 89 ? 9.964 1.895 1.22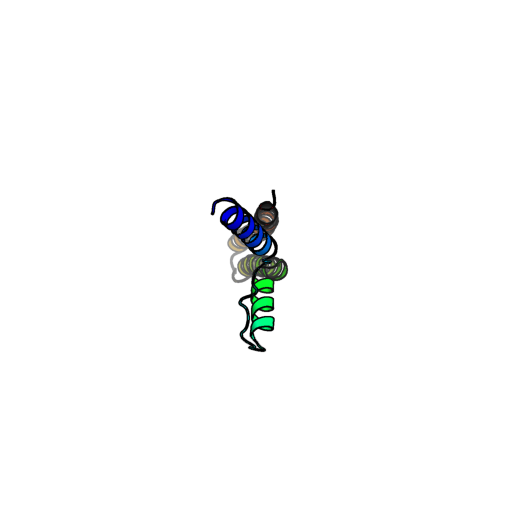4 1.00 82.38 89 SER A CA 1
ATOM 635 C C . SER A 1 89 ? 8.810 2.823 1.613 1.00 82.38 89 SER A C 1
ATOM 637 O O . SER A 1 89 ? 8.718 3.254 2.759 1.00 82.38 89 SER A O 1
ATOM 639 N N . PHE A 1 90 ? 7.890 3.086 0.684 1.00 76.88 90 PHE A N 1
ATOM 640 C CA . PHE A 1 90 ? 6.679 3.864 0.932 1.00 76.88 90 PHE A CA 1
ATOM 641 C C . PHE A 1 90 ? 5.788 3.181 1.970 1.00 76.88 90 PHE A C 1
ATOM 643 O O . PHE A 1 90 ? 5.310 3.862 2.866 1.00 76.88 90 PHE A O 1
ATOM 650 N N . PHE A 1 91 ? 5.621 1.854 1.922 1.00 73.50 91 PHE A N 1
ATOM 651 C CA . PHE A 1 91 ? 4.868 1.089 2.923 1.00 73.50 91 PHE A CA 1
ATOM 652 C C . PHE A 1 91 ? 5.444 1.291 4.326 1.00 73.50 91 PHE A C 1
ATOM 654 O O . PHE A 1 91 ? 4.729 1.724 5.228 1.00 73.50 91 PHE A O 1
ATOM 661 N N . LEU A 1 92 ? 6.745 1.041 4.505 1.00 77.31 92 LEU A N 1
ATOM 662 C CA . LEU A 1 92 ? 7.402 1.193 5.807 1.00 77.31 92 LEU A CA 1
ATOM 663 C C . LEU A 1 92 ? 7.218 2.607 6.368 1.00 77.31 92 LEU A C 1
ATOM 665 O O . LEU A 1 92 ? 6.884 2.777 7.540 1.00 77.31 92 LEU A O 1
ATOM 669 N N . THR A 1 93 ? 7.380 3.622 5.524 1.00 70.62 93 THR A N 1
ATOM 670 C CA . THR A 1 93 ? 7.256 5.024 5.917 1.00 70.62 93 THR A CA 1
ATOM 671 C C . THR A 1 93 ? 5.801 5.433 6.187 1.00 70.62 93 THR A C 1
ATOM 673 O O . THR A 1 93 ? 5.523 6.031 7.221 1.00 70.62 93 THR A O 1
ATOM 676 N N . PHE A 1 94 ? 4.851 5.060 5.333 1.00 67.44 94 PHE A N 1
ATOM 677 C CA . PHE A 1 94 ? 3.428 5.394 5.461 1.00 67.44 94 PHE A CA 1
ATOM 678 C C . PHE A 1 94 ? 2.783 4.759 6.709 1.00 67.44 94 PHE A C 1
ATOM 680 O O . PHE A 1 94 ? 1.932 5.382 7.343 1.00 67.44 94 PHE A O 1
ATOM 687 N N . PHE A 1 95 ? 3.231 3.566 7.131 1.00 63.53 95 PHE A N 1
ATOM 688 C CA . PHE A 1 95 ? 2.786 2.942 8.390 1.00 63.53 95 PHE A CA 1
ATOM 689 C C . PHE A 1 95 ? 3.557 3.390 9.621 1.00 63.53 95 PHE A C 1
ATOM 691 O O . PHE A 1 95 ? 2.954 3.480 10.689 1.00 63.53 95 PHE A O 1
ATOM 698 N N . SER A 1 96 ? 4.832 3.753 9.474 1.00 62.69 96 SER A N 1
ATOM 699 C CA . SER A 1 96 ? 5.571 4.445 10.535 1.00 62.69 96 SER A CA 1
ATOM 700 C C . SER A 1 96 ? 4.896 5.778 10.901 1.00 62.69 96 SER A C 1
ATOM 702 O O . SER A 1 96 ? 4.755 6.101 12.078 1.00 62.69 96 SER A O 1
ATOM 704 N N . PHE A 1 97 ? 4.341 6.496 9.916 1.00 60.91 97 PHE A N 1
ATOM 705 C CA . PHE A 1 97 ? 3.537 7.701 10.156 1.00 60.91 97 PHE A CA 1
ATOM 706 C C . PHE A 1 97 ? 2.146 7.420 10.763 1.00 60.91 97 PHE A C 1
ATOM 708 O O . PHE A 1 97 ? 1.624 8.257 11.493 1.00 60.91 97 PHE A O 1
ATOM 715 N N . GLY A 1 98 ? 1.559 6.240 10.530 1.00 57.59 98 GLY A N 1
ATOM 716 C CA . GLY A 1 98 ? 0.248 5.843 11.071 1.00 57.59 98 GLY A CA 1
ATOM 717 C C . GLY A 1 98 ? 0.258 5.277 12.500 1.00 57.59 98 GLY A C 1
ATOM 718 O O . GLY A 1 98 ? -0.811 5.096 13.075 1.00 57.59 98 GLY A O 1
ATOM 719 N N . GLY A 1 99 ? 1.433 4.995 13.074 1.00 52.22 99 GLY A N 1
ATOM 720 C CA . GLY A 1 99 ? 1.606 4.568 14.474 1.00 52.22 99 GLY A CA 1
ATOM 721 C C . GLY A 1 99 ? 2.072 5.679 15.425 1.00 52.22 99 GLY A C 1
ATOM 722 O O . GLY A 1 99 ? 2.253 5.424 16.611 1.00 52.22 99 GLY A O 1
ATOM 723 N N . GLY A 1 100 ? 2.284 6.899 14.915 1.00 50.25 100 GLY A N 1
ATOM 724 C CA . GLY A 1 100 ? 2.863 8.032 15.650 1.00 50.25 100 GLY A CA 1
ATOM 725 C C . GLY A 1 100 ? 1.868 9.079 16.161 1.00 50.25 100 GLY A C 1
ATOM 726 O O . GLY A 1 100 ? 2.298 10.118 16.644 1.00 50.25 100 GLY A O 1
ATOM 727 N N . ALA A 1 101 ? 0.558 8.833 16.062 1.00 49.59 101 ALA A N 1
ATOM 728 C CA . ALA A 1 101 ? -0.490 9.717 16.593 1.00 49.59 101 ALA A CA 1
ATOM 729 C C . ALA A 1 101 ? -1.076 9.200 17.921 1.00 49.59 101 ALA A C 1
ATOM 731 O O . ALA A 1 101 ? -2.273 9.309 18.166 1.00 49.59 101 ALA A O 1
ATOM 732 N N . LEU A 1 102 ? -0.221 8.604 18.756 1.00 44.41 102 LEU A N 1
ATOM 733 C CA . LEU A 1 102 ? -0.469 8.309 20.169 1.00 44.41 102 LEU A CA 1
ATOM 734 C C . LEU A 1 102 ? 0.806 8.645 20.971 1.00 44.41 102 LEU A C 1
ATOM 736 O O . LEU A 1 102 ? 1.433 7.765 21.557 1.00 44.41 102 LEU A O 1
ATOM 740 N N . VAL A 1 103 ? 1.212 9.916 20.942 1.00 46.53 103 VAL A N 1
ATOM 741 C CA . VAL A 1 103 ? 1.850 10.608 22.076 1.00 46.53 103 VAL A CA 1
ATOM 742 C C . VAL A 1 103 ? 1.066 11.891 22.294 1.00 46.53 103 VAL A C 1
ATOM 744 O O . VAL A 1 103 ? 0.754 12.544 21.273 1.00 46.53 103 VAL A O 1
#

Mean predicted aligned error: 15.68 Å